Protein AF-A0A2V8G3N8-F1 (afdb_monomer)

Structure (mmCIF, N/CA/C/O backbone):
data_AF-A0A2V8G3N8-F1
#
_entry.id   AF-A0A2V8G3N8-F1
#
loop_
_atom_site.group_PDB
_atom_site.id
_atom_site.type_symbol
_atom_site.label_atom_id
_atom_site.label_alt_id
_atom_site.label_comp_id
_atom_site.label_asym_id
_atom_site.label_entity_id
_atom_site.label_seq_id
_atom_site.pdbx_PDB_ins_code
_atom_site.Cartn_x
_atom_site.Cartn_y
_atom_site.Cartn_z
_atom_site.occupancy
_atom_site.B_iso_or_equiv
_atom_site.auth_seq_id
_atom_site.auth_comp_id
_atom_site.auth_asym_id
_atom_site.auth_atom_id
_atom_site.pdbx_PDB_model_num
ATOM 1 N N . MET A 1 1 ? -9.869 43.273 3.953 1.00 49.19 1 MET A N 1
ATOM 2 C CA . MET A 1 1 ? -10.537 42.303 4.844 1.00 49.19 1 MET A CA 1
ATOM 3 C C . MET A 1 1 ? -11.075 41.194 3.963 1.00 49.19 1 MET A C 1
ATOM 5 O O . MET A 1 1 ? -12.194 41.309 3.495 1.00 49.19 1 MET A O 1
ATOM 9 N N . GLU A 1 2 ? -10.276 40.171 3.684 1.00 53.59 2 GLU A N 1
ATOM 10 C CA . GLU A 1 2 ? -10.733 38.968 2.978 1.00 53.59 2 GLU A CA 1
ATOM 11 C C . GLU A 1 2 ? -10.154 37.787 3.755 1.00 53.59 2 GLU A C 1
ATOM 13 O O . GLU A 1 2 ? -8.963 37.504 3.695 1.00 53.59 2 GLU A O 1
ATOM 18 N N . GLN A 1 3 ? -10.986 37.242 4.642 1.00 56.72 3 GLN A N 1
ATOM 19 C CA . GLN A 1 3 ? -10.656 36.165 5.570 1.00 56.72 3 GLN A CA 1
ATOM 20 C C . GLN A 1 3 ? -10.653 34.817 4.849 1.00 56.72 3 GLN A C 1
ATOM 22 O O . GLN A 1 3 ? -11.541 34.527 4.050 1.00 56.72 3 GLN A O 1
ATOM 27 N N . ASP A 1 4 ? -9.670 33.998 5.210 1.00 60.00 4 ASP A N 1
ATOM 28 C CA . ASP A 1 4 ? -9.484 32.578 4.930 1.00 60.00 4 ASP A CA 1
ATOM 29 C C . ASP A 1 4 ? -10.779 31.730 5.015 1.00 60.00 4 ASP A C 1
ATOM 31 O O . ASP A 1 4 ? -11.051 31.105 6.040 1.00 60.00 4 ASP A O 1
ATOM 35 N N . GLN A 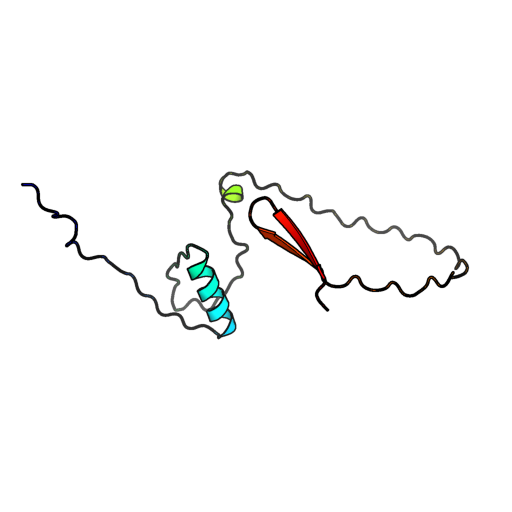1 5 ? -11.584 31.650 3.950 1.00 59.56 5 GLN A N 1
ATOM 36 C CA . GLN A 1 5 ? -12.812 30.830 3.947 1.00 59.56 5 GLN A CA 1
ATOM 37 C C . GLN A 1 5 ? -12.629 29.392 3.425 1.00 59.56 5 GLN A C 1
ATOM 39 O O . GLN A 1 5 ? -13.534 28.569 3.554 1.00 59.56 5 GLN A O 1
ATOM 44 N N . ASP A 1 6 ? -11.459 29.025 2.899 1.00 62.34 6 ASP A N 1
ATOM 45 C CA . ASP A 1 6 ? -11.263 27.700 2.285 1.00 62.34 6 ASP A CA 1
ATOM 46 C C . ASP A 1 6 ? -10.812 26.592 3.252 1.00 62.34 6 ASP A C 1
ATOM 48 O O . ASP A 1 6 ? -10.839 25.413 2.899 1.00 62.34 6 ASP A O 1
ATOM 52 N N . LYS A 1 7 ? -10.439 26.930 4.492 1.00 66.94 7 LYS A N 1
ATOM 53 C CA . LYS A 1 7 ? -9.839 25.977 5.449 1.00 66.94 7 LYS A CA 1
ATOM 54 C C . LYS A 1 7 ? -10.846 25.113 6.221 1.00 66.94 7 LYS A C 1
ATOM 56 O O . LYS A 1 7 ? -10.425 24.223 6.950 1.00 66.94 7 LYS A O 1
ATOM 61 N N . ASN A 1 8 ? -12.153 25.342 6.066 1.00 71.25 8 ASN A N 1
ATOM 62 C CA . ASN A 1 8 ? -13.196 24.645 6.836 1.00 71.25 8 ASN A CA 1
ATOM 63 C C . ASN A 1 8 ? -14.009 23.621 6.016 1.00 71.25 8 ASN A C 1
ATOM 65 O O . ASN A 1 8 ? -15.099 23.219 6.421 1.00 71.25 8 ASN A O 1
ATOM 69 N N . LYS A 1 9 ? -13.521 23.206 4.838 1.00 81.00 9 LYS A N 1
ATOM 70 C CA . LYS A 1 9 ? -14.194 22.173 4.035 1.00 81.00 9 LYS A CA 1
ATOM 71 C C . LYS A 1 9 ? -13.851 20.773 4.574 1.00 81.00 9 LYS A C 1
ATOM 73 O O . LYS A 1 9 ? -12.669 20.494 4.775 1.00 81.00 9 LYS A O 1
ATOM 78 N N . PRO A 1 10 ? -14.837 19.878 4.787 1.00 82.19 10 PRO A N 1
ATOM 79 C CA . PRO A 1 10 ? -14.571 18.514 5.239 1.00 82.19 10 PRO A CA 1
ATOM 80 C C . PRO A 1 10 ? -13.700 17.760 4.229 1.00 82.19 10 PRO A C 1
ATOM 82 O O . PRO A 1 10 ? -14.040 17.685 3.047 1.00 82.19 10 PRO A O 1
ATOM 85 N N . VAL A 1 11 ? -12.595 17.174 4.692 1.00 82.31 11 VAL A N 1
ATOM 86 C CA . VAL A 1 11 ? -11.750 16.300 3.870 1.00 82.31 11 VAL A CA 1
ATOM 87 C C . VAL A 1 11 ? -12.331 14.893 3.917 1.00 82.31 11 VAL A C 1
ATOM 89 O O . VAL A 1 11 ? -12.405 14.276 4.977 1.00 82.31 11 VAL A O 1
ATOM 92 N N . GLN A 1 12 ? -12.754 14.376 2.767 1.00 82.06 12 GLN A N 1
ATOM 93 C CA . GLN A 1 12 ? -13.190 12.987 2.658 1.00 82.06 12 GLN A CA 1
ATOM 94 C C . GLN A 1 12 ? -11.961 12.078 2.651 1.00 82.06 12 GLN A C 1
ATOM 96 O O . GLN A 1 12 ? -11.151 12.123 1.726 1.00 82.06 12 GLN A O 1
ATOM 101 N N . VAL A 1 13 ? -11.824 11.255 3.690 1.00 80.69 13 VAL A N 1
ATOM 102 C CA . VAL A 1 13 ? -10.765 10.248 3.802 1.00 80.69 13 VAL A CA 1
ATOM 103 C C . VAL A 1 13 ? -11.397 8.876 3.617 1.00 80.69 13 VAL A C 1
ATOM 105 O O . VAL A 1 13 ? -12.324 8.511 4.335 1.00 80.69 13 VAL A O 1
ATOM 108 N N . THR A 1 14 ? -10.902 8.112 2.645 1.00 80.94 14 THR A N 1
ATOM 109 C CA . THR A 1 14 ? -11.325 6.721 2.452 1.00 80.94 14 THR A CA 1
ATOM 110 C C . THR A 1 14 ? -10.418 5.819 3.279 1.00 80.94 14 THR A C 1
ATOM 112 O O . THR A 1 14 ? -9.211 5.787 3.047 1.00 80.94 14 THR A O 1
ATOM 115 N N . VAL A 1 15 ? -10.992 5.099 4.244 1.00 86.25 15 VAL A N 1
ATOM 116 C CA . VAL A 1 15 ? -10.280 4.110 5.064 1.00 86.25 15 VAL A CA 1
ATOM 117 C C . VAL A 1 15 ? -10.666 2.716 4.592 1.00 86.25 15 VAL A C 1
ATOM 119 O O . VAL A 1 15 ? -11.846 2.424 4.408 1.00 86.25 15 VAL A O 1
ATOM 122 N N . VAL A 1 16 ? -9.669 1.856 4.403 1.00 86.69 16 VAL A N 1
ATOM 123 C CA . VAL A 1 16 ? -9.860 0.449 4.047 1.00 86.69 16 VAL A CA 1
ATOM 124 C C . VAL A 1 16 ? -9.093 -0.438 5.020 1.00 86.69 16 VAL A C 1
ATOM 126 O O . VAL A 1 16 ? -7.974 -0.111 5.412 1.00 86.69 16 VAL A O 1
ATOM 129 N N . THR A 1 17 ? -9.694 -1.565 5.393 1.00 89.56 17 THR A N 1
ATOM 130 C CA . THR A 1 17 ? -9.073 -2.571 6.263 1.00 89.56 17 THR A CA 1
ATOM 131 C C . THR A 1 17 ? -8.715 -3.789 5.427 1.00 89.56 17 THR A C 1
ATOM 133 O O . THR A 1 17 ? -9.555 -4.303 4.691 1.00 89.56 17 THR A O 1
ATOM 136 N N . LEU A 1 18 ? -7.470 -4.250 5.539 1.00 88.75 18 LEU A N 1
ATOM 137 C CA . LEU A 1 18 ? -6.944 -5.377 4.774 1.00 88.75 18 LEU A CA 1
ATOM 138 C C . LEU A 1 18 ? -6.557 -6.513 5.725 1.00 88.75 18 LEU A C 1
ATOM 140 O O . LEU A 1 18 ? -5.926 -6.272 6.753 1.00 88.75 18 LEU A O 1
ATOM 144 N N . LEU A 1 19 ? -6.905 -7.746 5.359 1.00 90.94 19 LEU A N 1
ATOM 145 C CA . LEU A 1 19 ? -6.386 -8.950 6.004 1.00 90.94 19 LEU A CA 1
ATOM 146 C C . LEU A 1 19 ? -5.132 -9.396 5.247 1.00 90.94 19 LEU A C 1
ATOM 148 O O . LEU A 1 19 ? -5.220 -9.751 4.074 1.00 90.94 19 LEU A O 1
ATOM 152 N N . VAL A 1 20 ? -3.976 -9.355 5.906 1.00 92.56 20 VAL A N 1
ATOM 153 C CA . VAL A 1 20 ? -2.672 -9.654 5.297 1.00 92.56 20 VAL A CA 1
ATOM 154 C C . VAL A 1 20 ? -1.786 -10.444 6.255 1.00 92.56 20 VAL A C 1
ATOM 156 O O . VAL A 1 20 ? -1.969 -10.397 7.473 1.00 92.56 20 VAL A O 1
ATOM 159 N N . TYR A 1 21 ? -0.802 -11.151 5.705 1.00 96.69 21 TYR A N 1
ATOM 160 C CA . TYR A 1 21 ? 0.256 -11.791 6.491 1.00 96.69 21 TYR A CA 1
ATOM 161 C C . TYR A 1 21 ? 1.329 -10.777 6.934 1.00 96.69 21 TYR A C 1
ATOM 163 O O . TYR A 1 21 ? 1.476 -9.738 6.284 1.00 96.69 21 TYR A O 1
ATOM 171 N N . PRO A 1 22 ? 2.135 -11.076 7.975 1.00 96.69 22 PRO A N 1
ATOM 172 C CA . PRO A 1 22 ? 3.179 -10.165 8.461 1.00 96.69 22 PRO A CA 1
ATOM 173 C C . PRO A 1 22 ? 4.136 -9.674 7.363 1.00 96.69 22 PRO A C 1
ATOM 175 O O . PRO A 1 22 ? 4.313 -8.471 7.195 1.00 96.69 22 PRO A O 1
ATOM 178 N N . GLU A 1 23 ? 4.650 -10.578 6.522 1.00 96.94 23 GLU A N 1
ATOM 179 C CA . GLU A 1 23 ? 5.549 -10.199 5.420 1.00 96.94 23 GLU A CA 1
ATOM 180 C C . GLU A 1 23 ? 4.889 -9.301 4.363 1.00 96.94 23 GLU A C 1
ATOM 182 O O . GLU A 1 23 ? 5.546 -8.477 3.725 1.00 96.94 23 GLU A O 1
ATOM 187 N N . GLN A 1 24 ? 3.579 -9.449 4.150 1.00 94.19 24 GLN A N 1
ATOM 188 C CA . GLN A 1 24 ? 2.829 -8.594 3.231 1.00 94.19 24 GLN A CA 1
ATOM 189 C C . GLN A 1 24 ? 2.605 -7.205 3.837 1.00 94.19 24 GLN A C 1
ATOM 191 O O . GLN A 1 24 ? 2.677 -6.211 3.114 1.00 94.19 24 GLN A O 1
ATOM 196 N N . ALA A 1 25 ? 2.370 -7.126 5.151 1.00 95.06 25 ALA A N 1
ATOM 197 C CA . ALA A 1 25 ? 2.202 -5.866 5.867 1.00 95.06 25 ALA A CA 1
ATOM 198 C C . ALA A 1 25 ? 3.477 -5.011 5.822 1.00 95.06 25 ALA A C 1
ATOM 200 O O . ALA A 1 25 ? 3.390 -3.812 5.564 1.00 95.06 25 ALA A O 1
ATOM 201 N N . GLU A 1 26 ? 4.655 -5.619 5.991 1.00 95.31 26 GLU A N 1
ATOM 202 C CA . GLU A 1 26 ? 5.942 -4.915 5.881 1.00 95.31 26 GLU A CA 1
ATOM 203 C C . GLU A 1 26 ? 6.150 -4.317 4.484 1.00 95.31 26 GLU A C 1
ATOM 205 O O . GLU A 1 26 ? 6.452 -3.128 4.345 1.00 95.31 26 GLU A O 1
ATOM 210 N N . ARG A 1 27 ? 5.907 -5.114 3.434 1.00 94.12 27 ARG A N 1
ATOM 211 C CA . ARG A 1 27 ? 5.995 -4.649 2.039 1.00 94.12 27 ARG A CA 1
ATOM 212 C C . ARG A 1 27 ? 5.007 -3.518 1.758 1.00 94.12 27 ARG A C 1
ATOM 214 O O . ARG A 1 27 ? 5.362 -2.545 1.095 1.00 94.12 27 ARG A O 1
ATOM 221 N N . LEU A 1 28 ? 3.779 -3.630 2.267 1.00 94.00 28 LEU A N 1
ATOM 222 C CA . LEU A 1 28 ? 2.748 -2.609 2.101 1.00 94.00 28 LEU A CA 1
ATOM 223 C C . LEU A 1 28 ? 3.113 -1.307 2.826 1.00 94.00 28 LEU A C 1
ATOM 225 O O . LEU A 1 28 ? 2.907 -0.227 2.273 1.00 94.00 28 LEU A O 1
ATOM 229 N N . ALA A 1 29 ? 3.669 -1.395 4.035 1.00 93.19 29 ALA A N 1
ATOM 230 C CA . ALA A 1 29 ? 4.084 -0.235 4.816 1.00 93.19 29 ALA A CA 1
ATOM 231 C C . ALA A 1 29 ? 5.216 0.536 4.125 1.00 93.19 29 ALA A C 1
ATOM 233 O O . ALA A 1 29 ? 5.118 1.755 3.976 1.00 93.19 29 ALA A O 1
ATOM 234 N N . LEU A 1 30 ? 6.240 -0.172 3.635 1.00 95.38 30 LEU A N 1
ATOM 235 C CA . LEU A 1 30 ? 7.334 0.446 2.886 1.00 95.38 30 LEU A CA 1
ATOM 236 C C . LEU A 1 30 ? 6.824 1.104 1.597 1.00 95.38 30 LEU A C 1
ATOM 238 O O . LEU A 1 30 ? 7.082 2.283 1.358 1.00 95.38 30 LEU A O 1
ATOM 242 N N . ALA A 1 31 ? 6.012 0.385 0.816 1.00 93.31 31 ALA A N 1
ATOM 243 C CA . ALA A 1 31 ? 5.432 0.913 -0.418 1.00 93.31 31 ALA A CA 1
ATOM 244 C C . ALA A 1 31 ? 4.527 2.138 -0.181 1.00 93.31 31 ALA A C 1
ATOM 246 O O . ALA A 1 31 ? 4.461 3.028 -1.030 1.00 93.31 31 ALA A O 1
ATOM 247 N N . SER A 1 32 ? 3.841 2.197 0.967 1.00 91.62 32 SER A N 1
ATOM 248 C CA . SER A 1 32 ? 2.996 3.337 1.351 1.00 91.62 32 SER A CA 1
ATOM 249 C C . SER A 1 32 ? 3.819 4.568 1.727 1.00 91.62 32 SER A C 1
ATOM 251 O O . SER A 1 32 ? 3.342 5.687 1.567 1.00 91.62 32 SER A O 1
ATOM 253 N N . ASN A 1 33 ? 5.029 4.368 2.255 1.00 94.62 33 ASN A N 1
ATOM 254 C CA . ASN A 1 33 ? 5.919 5.451 2.666 1.00 94.62 33 ASN A CA 1
ATOM 255 C C . ASN A 1 33 ? 6.704 6.022 1.474 1.00 94.62 33 ASN A C 1
ATOM 257 O O . ASN A 1 33 ? 6.792 7.236 1.310 1.00 94.62 33 ASN A O 1
ATOM 261 N N . GLU A 1 34 ? 7.230 5.147 0.613 1.00 93.56 34 GLU A N 1
ATOM 262 C CA . GLU A 1 34 ? 8.089 5.535 -0.513 1.00 93.56 34 GLU A CA 1
ATOM 263 C C . GLU A 1 34 ? 7.311 5.982 -1.762 1.00 93.56 34 GLU A C 1
ATOM 265 O O . GLU A 1 34 ? 7.882 6.604 -2.662 1.00 93.56 34 GLU A O 1
ATOM 270 N N . GLY A 1 35 ? 6.017 5.660 -1.860 1.00 87.38 35 GLY A N 1
ATOM 271 C CA . GLY A 1 35 ? 5.267 5.813 -3.102 1.00 87.38 35 GLY A CA 1
ATOM 272 C C . GLY A 1 35 ? 3.779 6.103 -2.941 1.00 87.38 35 GLY A C 1
ATOM 273 O O . GLY A 1 35 ? 3.258 6.372 -1.864 1.00 87.38 35 GLY A O 1
ATOM 274 N N . LYS A 1 36 ? 3.076 6.076 -4.079 1.00 87.25 36 LYS A N 1
ATOM 275 C CA . LYS A 1 36 ? 1.617 6.207 -4.138 1.00 87.25 36 LYS A CA 1
ATOM 276 C C . LYS A 1 36 ? 0.999 4.841 -4.374 1.00 87.25 36 LYS A C 1
ATOM 278 O O . LYS A 1 36 ? 1.208 4.243 -5.427 1.00 87.25 36 LYS A O 1
ATOM 283 N N . ILE A 1 37 ? 0.187 4.395 -3.425 1.00 88.94 37 ILE A N 1
ATOM 284 C CA . ILE A 1 37 ? -0.620 3.188 -3.567 1.00 88.94 37 ILE A CA 1
ATOM 285 C C . ILE A 1 37 ? -2.015 3.587 -4.036 1.00 88.94 37 ILE A C 1
ATOM 287 O O . ILE A 1 37 ? -2.613 4.538 -3.531 1.00 88.94 37 ILE A O 1
ATOM 291 N N . GLN A 1 38 ? -2.526 2.869 -5.029 1.00 87.62 38 GLN A N 1
ATOM 292 C CA . GLN A 1 38 ? -3.917 2.949 -5.454 1.00 87.62 38 GLN A CA 1
ATOM 293 C C . GLN A 1 38 ? -4.538 1.580 -5.230 1.00 87.62 38 GLN A C 1
ATOM 295 O O . GLN A 1 38 ? -4.020 0.571 -5.706 1.00 87.62 38 GLN A O 1
ATOM 300 N N . LEU A 1 39 ? -5.627 1.557 -4.472 1.00 88.81 39 LEU A N 1
ATOM 301 C CA . LEU A 1 39 ? -6.368 0.344 -4.169 1.00 88.81 39 LEU A CA 1
ATOM 302 C C . LEU A 1 39 ? -7.671 0.370 -4.961 1.00 88.81 39 LEU A C 1
ATOM 304 O O . LEU A 1 39 ? -8.332 1.403 -5.047 1.00 88.81 39 LEU A O 1
ATOM 308 N N . ALA A 1 40 ? -8.031 -0.772 -5.535 1.00 84.88 40 ALA A N 1
ATOM 309 C CA . ALA A 1 40 ? -9.302 -0.969 -6.213 1.00 84.88 40 ALA A CA 1
ATOM 310 C C . ALA A 1 40 ? -10.110 -2.021 -5.457 1.00 84.88 40 ALA A C 1
ATOM 312 O O . ALA A 1 40 ? -9.562 -3.026 -4.998 1.00 84.88 40 ALA A O 1
ATOM 313 N N . LEU A 1 41 ? -11.415 -1.794 -5.331 1.00 87.06 41 LEU A N 1
ATOM 314 C CA . LEU A 1 41 ? -12.309 -2.756 -4.702 1.00 87.06 41 LEU A CA 1
ATOM 315 C C . LEU A 1 41 ? -12.488 -3.958 -5.632 1.00 87.06 41 LEU A C 1
ATOM 317 O O . LEU A 1 41 ? -12.974 -3.818 -6.755 1.00 87.06 41 LEU A O 1
ATOM 321 N N . ARG A 1 42 ? -12.080 -5.138 -5.158 1.00 85.75 42 ARG A N 1
ATOM 322 C CA . ARG A 1 42 ? -12.400 -6.417 -5.797 1.00 85.75 42 ARG A CA 1
ATOM 323 C C . ARG A 1 42 ? -13.708 -6.976 -5.251 1.00 85.75 42 ARG A C 1
ATOM 325 O O . ARG A 1 42 ? -14.152 -6.619 -4.162 1.00 85.75 42 ARG A O 1
ATOM 332 N N . ASN A 1 43 ? -14.313 -7.870 -6.026 1.00 86.38 43 ASN A N 1
ATOM 333 C CA . ASN A 1 43 ? -15.457 -8.651 -5.576 1.00 86.38 43 ASN A CA 1
ATOM 334 C C . ASN A 1 43 ? -15.051 -9.496 -4.347 1.00 86.38 43 ASN A C 1
ATOM 336 O O . ASN A 1 43 ? -14.080 -10.239 -4.45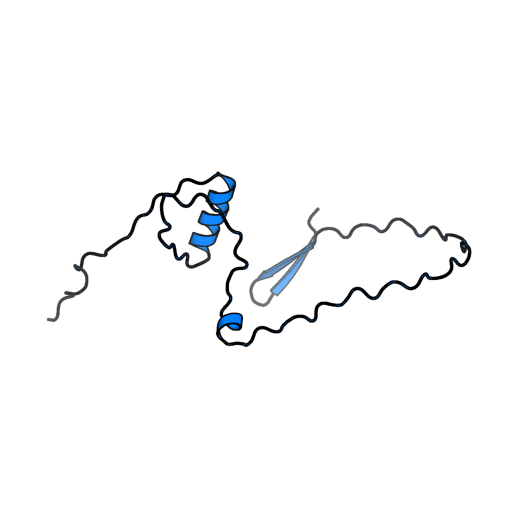3 1.00 86.38 43 ASN A O 1
ATOM 340 N N . PRO A 1 44 ? -15.776 -9.446 -3.216 1.00 83.12 44 PRO A N 1
ATOM 341 C CA . PRO A 1 44 ? -15.448 -10.240 -2.028 1.00 83.12 44 PRO A CA 1
ATOM 342 C C . PRO A 1 44 ? -15.444 -11.762 -2.237 1.00 83.12 44 PRO A C 1
ATOM 344 O O . PRO A 1 44 ? -14.831 -12.479 -1.455 1.00 83.12 44 PRO A O 1
ATOM 347 N N . LEU A 1 45 ? -16.128 -12.265 -3.272 1.00 90.19 45 LEU A N 1
ATOM 348 C CA . LEU A 1 45 ? -16.132 -13.691 -3.628 1.00 90.19 45 LEU A CA 1
ATOM 349 C C . LEU A 1 45 ? -14.935 -14.101 -4.503 1.00 90.19 45 LEU A C 1
ATOM 351 O O . LEU A 1 45 ? -14.779 -15.280 -4.822 1.00 90.19 45 LEU A O 1
ATOM 355 N N . ASP A 1 46 ? -14.109 -13.142 -4.922 1.00 86.81 46 ASP A N 1
ATOM 356 C CA . ASP A 1 46 ? -12.905 -13.407 -5.697 1.00 86.81 46 ASP A CA 1
ATOM 357 C C . ASP A 1 46 ? -11.791 -13.916 -4.777 1.00 86.81 46 ASP A C 1
ATOM 359 O O . ASP A 1 46 ? -11.147 -13.157 -4.057 1.00 86.81 46 ASP A O 1
ATOM 363 N N . VAL A 1 47 ? -11.576 -15.228 -4.808 1.00 83.75 47 VAL A N 1
ATOM 364 C CA . VAL A 1 47 ? -10.497 -15.907 -4.075 1.00 83.75 47 VAL A CA 1
ATOM 365 C C . VAL A 1 47 ? -9.199 -15.994 -4.883 1.00 83.75 47 VAL A C 1
ATOM 367 O O . VAL A 1 47 ? -8.215 -16.565 -4.412 1.00 83.75 47 VAL A O 1
ATOM 370 N N . SER A 1 48 ? -9.179 -15.472 -6.114 1.00 83.00 48 SER A N 1
ATOM 371 C CA . SER A 1 48 ? -7.999 -15.540 -6.969 1.00 83.00 48 SER A CA 1
ATOM 372 C C . SER A 1 48 ? -6.998 -14.437 -6.618 1.00 83.00 48 SER A C 1
ATOM 374 O O . SER A 1 48 ? -7.340 -13.261 -6.504 1.00 83.00 48 SER A O 1
ATOM 376 N N . ALA A 1 49 ? -5.727 -14.817 -6.499 1.00 78.12 49 ALA A N 1
ATOM 377 C CA . ALA A 1 49 ? -4.606 -13.893 -6.352 1.00 78.12 49 ALA A CA 1
ATOM 378 C C . ALA A 1 49 ? -3.669 -14.018 -7.566 1.00 78.12 49 ALA A C 1
ATOM 380 O O . ALA A 1 49 ? -2.582 -14.583 -7.448 1.00 78.12 49 ALA A O 1
ATOM 381 N N . PRO A 1 50 ? -4.096 -13.574 -8.765 1.00 81.31 50 PRO A N 1
ATOM 382 C CA . PRO A 1 50 ? -3.253 -13.661 -9.948 1.00 81.31 50 PRO A CA 1
ATOM 383 C C . PRO A 1 50 ? -2.033 -12.750 -9.793 1.00 81.31 50 PRO A C 1
ATOM 385 O O . PRO A 1 50 ? -2.170 -11.573 -9.452 1.00 81.31 50 PRO A O 1
ATOM 388 N N . GLU A 1 51 ? -0.843 -13.274 -10.088 1.00 84.88 51 GLU A N 1
ATOM 389 C CA . GLU A 1 51 ? 0.350 -12.438 -10.183 1.00 84.88 51 GLU A CA 1
ATOM 390 C C . GLU A 1 51 ? 0.225 -11.496 -11.378 1.00 84.88 51 GLU A C 1
ATOM 392 O O . GLU A 1 51 ? 0.015 -11.914 -12.519 1.00 84.88 51 GLU A O 1
ATOM 397 N N . THR A 1 52 ? 0.357 -10.199 -11.116 1.00 83.88 52 THR A N 1
ATOM 398 C CA . THR A 1 52 ? 0.375 -9.186 -12.167 1.00 83.88 52 THR A CA 1
ATOM 399 C C . THR A 1 52 ? 1.807 -8.709 -12.383 1.00 83.88 52 THR A C 1
ATOM 401 O O . THR A 1 52 ? 2.435 -8.291 -11.409 1.00 83.88 52 THR A O 1
ATOM 404 N N . PRO A 1 53 ? 2.314 -8.651 -13.628 1.00 82.88 53 PRO A N 1
ATOM 405 C CA . PRO A 1 53 ? 3.662 -8.144 -13.911 1.00 82.88 53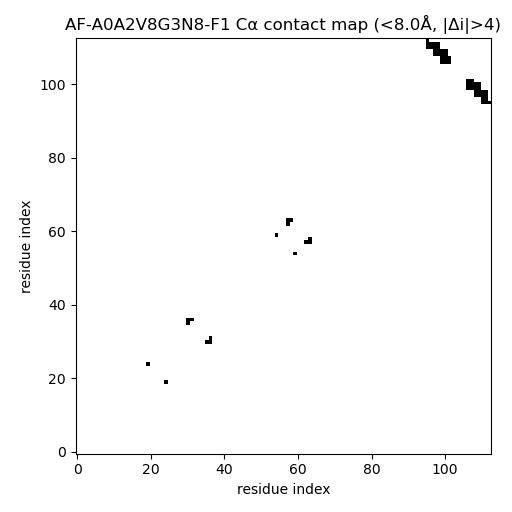 PRO A CA 1
ATOM 406 C C . PRO A 1 53 ? 3.818 -6.630 -13.656 1.00 82.88 53 PRO A C 1
ATOM 408 O O . PRO A 1 53 ? 4.909 -6.082 -13.807 1.00 82.88 53 PRO A O 1
ATOM 411 N N . GLY A 1 54 ? 2.734 -5.945 -13.274 1.00 85.88 54 GLY A N 1
ATOM 412 C CA . GLY A 1 54 ? 2.678 -4.495 -13.149 1.00 85.88 54 GLY A CA 1
ATOM 413 C C . GLY A 1 54 ? 2.704 -3.796 -14.509 1.00 85.88 54 GLY A C 1
ATOM 414 O O . GLY A 1 54 ? 2.933 -4.403 -15.553 1.00 85.88 54 GLY A O 1
ATOM 415 N N . VAL A 1 55 ? 2.449 -2.489 -14.502 1.00 85.88 55 VAL A N 1
ATOM 416 C CA . VAL A 1 55 ? 2.528 -1.643 -15.699 1.00 85.88 55 VAL A CA 1
ATOM 417 C C . VAL A 1 55 ? 3.401 -0.439 -15.374 1.00 85.88 55 VAL A C 1
ATOM 419 O O . VAL A 1 55 ? 3.252 0.183 -14.324 1.00 85.88 55 VAL A O 1
ATOM 422 N N . ARG A 1 56 ? 4.327 -0.102 -16.276 1.00 87.19 56 ARG A N 1
ATOM 423 C CA . ARG A 1 56 ? 5.185 1.089 -16.166 1.00 87.19 56 ARG A CA 1
ATOM 424 C C . ARG A 1 56 ? 4.742 2.126 -17.202 1.00 87.19 56 ARG A C 1
ATOM 426 O O . ARG A 1 56 ? 4.301 1.722 -18.277 1.00 87.19 56 ARG A O 1
ATOM 433 N N . PRO A 1 57 ? 4.923 3.439 -16.966 1.00 88.06 57 PRO A N 1
ATOM 434 C CA . PRO A 1 57 ? 4.533 4.473 -17.933 1.00 88.06 57 PRO A CA 1
ATOM 435 C C . PRO A 1 57 ? 5.096 4.255 -19.346 1.00 88.06 57 PRO A C 1
ATOM 437 O O . PRO A 1 57 ? 4.404 4.481 -20.331 1.00 88.06 57 PRO A O 1
ATOM 440 N N . ALA A 1 58 ? 6.317 3.723 -19.454 1.00 89.06 58 ALA A N 1
ATOM 441 C CA . ALA A 1 58 ? 6.926 3.374 -20.737 1.00 89.06 58 ALA A CA 1
ATOM 442 C C . ALA A 1 58 ? 6.130 2.318 -21.531 1.00 89.06 58 ALA A C 1
ATOM 444 O O . ALA A 1 58 ? 6.130 2.365 -22.758 1.00 89.06 58 ALA A O 1
ATOM 445 N N . MET A 1 59 ? 5.442 1.389 -20.856 1.00 88.94 59 MET A N 1
ATOM 446 C CA . MET A 1 59 ? 4.566 0.415 -21.520 1.00 88.94 59 MET A CA 1
ATOM 447 C C . MET A 1 59 ? 3.316 1.088 -22.087 1.00 88.94 59 MET A C 1
ATOM 449 O O . MET A 1 59 ? 2.921 0.795 -23.210 1.00 88.94 59 MET A O 1
ATOM 453 N N . LEU A 1 60 ? 2.739 2.041 -21.348 1.00 88.00 60 LEU A N 1
ATOM 454 C CA . LEU A 1 60 ? 1.568 2.801 -21.797 1.00 88.00 60 LEU A CA 1
ATOM 455 C C . LEU A 1 60 ? 1.888 3.702 -22.994 1.00 88.00 60 LEU A C 1
ATOM 457 O O . LEU A 1 60 ? 1.069 3.848 -23.893 1.00 88.00 60 LEU A O 1
ATOM 461 N N . LEU A 1 61 ? 3.089 4.282 -23.019 1.00 92.94 61 LEU A N 1
ATOM 462 C CA . LEU A 1 61 ? 3.536 5.177 -24.086 1.00 92.94 61 LEU A CA 1
ATOM 463 C C . LEU A 1 61 ? 4.157 4.430 -25.285 1.00 92.94 61 LEU A C 1
ATOM 465 O O . LEU A 1 61 ? 4.726 5.051 -26.177 1.00 92.94 61 LEU A O 1
ATOM 469 N N . GLY A 1 62 ? 4.081 3.092 -25.313 1.00 85.88 62 GLY A N 1
ATOM 470 C CA . GLY A 1 62 ? 4.616 2.273 -26.409 1.00 85.88 62 GLY A CA 1
ATOM 471 C C . GLY A 1 62 ? 6.147 2.270 -26.514 1.00 85.88 62 GLY A C 1
ATOM 472 O O . GLY A 1 62 ? 6.701 1.804 -27.503 1.00 85.88 62 GLY A O 1
ATOM 473 N N . MET A 1 63 ? 6.847 2.758 -25.489 1.00 83.25 63 MET A N 1
ATOM 474 C CA . MET A 1 63 ? 8.311 2.870 -25.423 1.00 83.25 63 MET A CA 1
ATOM 475 C C . MET A 1 63 ? 8.977 1.627 -24.821 1.00 83.25 63 MET A C 1
ATOM 477 O O . MET A 1 63 ? 10.175 1.622 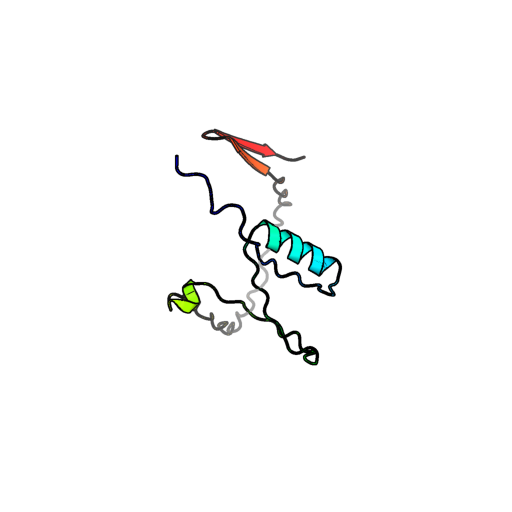-24.534 1.00 83.25 63 MET A O 1
ATOM 481 N N . GLN A 1 64 ? 8.203 0.570 -24.580 1.00 78.50 64 GLN A N 1
ATOM 482 C CA . GLN A 1 64 ? 8.714 -0.693 -24.073 1.00 78.50 64 GLN A CA 1
ATOM 483 C C . GLN A 1 64 ? 9.667 -1.322 -25.092 1.00 78.50 64 GLN A C 1
ATOM 485 O O . GLN A 1 64 ? 9.266 -1.835 -26.136 1.00 78.50 64 GLN A O 1
ATOM 490 N N . LYS A 1 65 ? 10.964 -1.295 -24.780 1.00 68.94 65 LYS A N 1
ATOM 491 C CA . LYS A 1 65 ? 11.953 -2.058 -25.531 1.00 68.94 65 LYS A CA 1
ATOM 492 C C . LYS A 1 65 ? 11.730 -3.531 -25.209 1.00 68.94 65 LYS A C 1
ATOM 494 O O . LYS A 1 65 ? 12.080 -3.985 -24.122 1.00 68.94 65 LYS A O 1
ATOM 499 N N . THR A 1 66 ? 11.132 -4.273 -26.137 1.00 65.56 66 THR A N 1
ATOM 500 C CA . THR A 1 66 ? 11.106 -5.734 -26.068 1.00 65.56 66 THR A CA 1
ATOM 501 C C . THR A 1 66 ? 12.554 -6.207 -26.058 1.00 65.56 66 THR A C 1
ATOM 503 O O . THR A 1 66 ? 13.266 -6.050 -27.053 1.00 65.56 66 THR A O 1
ATOM 506 N N . ALA A 1 67 ? 13.028 -6.726 -24.925 1.00 67.12 67 ALA A N 1
ATOM 507 C CA . ALA A 1 67 ? 14.298 -7.429 -24.915 1.00 67.12 67 ALA A CA 1
ATOM 508 C C . ALA A 1 67 ? 14.153 -8.617 -25.880 1.00 67.12 67 ALA A C 1
ATOM 510 O O . ALA A 1 67 ? 13.169 -9.355 -25.766 1.00 67.12 67 ALA A O 1
ATOM 511 N N . PRO A 1 68 ? 15.059 -8.795 -26.856 1.00 62.47 68 PRO A N 1
ATOM 512 C CA . PRO A 1 68 ? 15.028 -9.992 -27.671 1.00 62.47 68 PRO A CA 1
ATOM 513 C C . PRO A 1 68 ? 15.193 -11.178 -26.724 1.00 62.47 68 PRO A C 1
ATOM 515 O O . PRO A 1 68 ? 16.177 -11.266 -25.989 1.00 62.47 68 PRO A O 1
ATOM 518 N N . VAL A 1 69 ? 14.207 -12.074 -26.716 1.00 63.22 69 VAL A N 1
ATOM 519 C CA . VAL A 1 69 ? 14.374 -13.411 -26.155 1.00 63.22 69 VAL A CA 1
ATOM 520 C C . VAL A 1 69 ? 15.545 -14.019 -26.909 1.00 63.22 69 VAL A C 1
ATOM 522 O O . VAL A 1 69 ? 15.429 -14.361 -28.086 1.00 63.22 69 VAL A O 1
ATOM 525 N N . HIS A 1 70 ? 16.711 -14.072 -26.267 1.00 61.47 70 HIS A N 1
ATOM 526 C CA . HIS A 1 70 ? 17.822 -14.847 -26.779 1.00 61.47 70 HIS A CA 1
ATOM 527 C C . HIS A 1 70 ? 17.337 -16.291 -26.818 1.00 61.47 70 HIS A C 1
ATOM 529 O O . HIS A 1 70 ? 17.270 -16.954 -25.786 1.00 61.47 70 HIS A O 1
ATOM 535 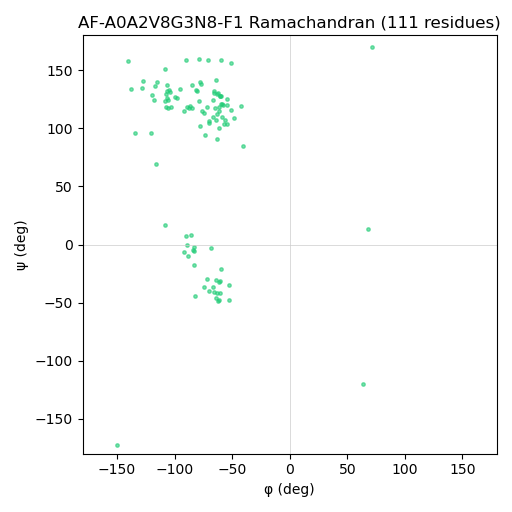N N . ALA A 1 71 ? 16.952 -16.758 -28.008 1.00 65.31 71 ALA A N 1
ATOM 536 C CA . ALA A 1 71 ? 16.787 -18.173 -28.262 1.00 65.31 71 ALA A CA 1
ATOM 537 C C . ALA A 1 71 ? 18.087 -18.829 -27.800 1.00 65.31 71 ALA A C 1
ATOM 539 O O . ALA A 1 71 ? 19.167 -18.506 -28.308 1.00 65.31 71 ALA A O 1
ATOM 540 N N . SER A 1 72 ? 17.992 -19.674 -26.776 1.00 63.72 72 SER A N 1
ATOM 541 C CA . SER A 1 72 ? 19.093 -20.510 -26.337 1.00 63.72 72 SER A CA 1
ATOM 542 C C . SER A 1 72 ? 19.548 -21.296 -27.558 1.00 63.72 72 SER A C 1
ATOM 544 O O . SER A 1 72 ? 18.874 -22.206 -28.037 1.00 63.72 72 SER A O 1
ATOM 546 N N . ARG A 1 73 ? 20.674 -20.867 -28.134 1.00 70.31 73 ARG A N 1
ATOM 547 C CA . ARG A 1 73 ? 21.314 -21.566 -29.243 1.00 70.31 73 ARG A CA 1
ATOM 548 C C . ARG A 1 73 ? 21.528 -23.001 -28.763 1.00 70.31 73 ARG A C 1
ATOM 550 O O . ARG A 1 73 ? 22.137 -23.159 -27.700 1.00 70.31 73 ARG A O 1
ATOM 557 N N . PRO A 1 74 ? 21.053 -24.035 -29.480 1.00 57.91 74 PRO A N 1
ATOM 558 C CA . PRO A 1 74 ? 21.388 -25.393 -29.104 1.00 57.91 74 PRO A CA 1
ATOM 559 C C . PRO A 1 74 ? 22.912 -25.486 -29.135 1.00 57.91 74 PRO A C 1
ATOM 561 O O . PRO A 1 74 ? 23.551 -25.186 -30.147 1.00 57.91 74 PRO A O 1
ATOM 564 N N . VAL A 1 75 ? 23.498 -25.814 -27.986 1.00 60.91 75 VAL A N 1
ATOM 565 C CA . VAL A 1 75 ? 24.911 -26.157 -27.875 1.00 60.91 75 VAL A CA 1
ATOM 566 C C . VAL A 1 75 ? 25.120 -27.419 -28.703 1.00 60.91 75 VAL A C 1
ATOM 568 O O . VAL A 1 75 ? 24.920 -28.535 -28.232 1.00 60.91 75 VAL A O 1
ATOM 571 N N . ALA A 1 76 ? 25.463 -27.238 -29.980 1.00 58.84 76 ALA A N 1
ATOM 572 C CA . ALA A 1 76 ? 25.999 -28.305 -30.803 1.00 58.84 76 ALA A CA 1
ATOM 573 C C . ALA A 1 76 ? 27.211 -28.866 -30.055 1.00 58.84 76 ALA A C 1
ATOM 575 O O . ALA A 1 76 ? 28.126 -28.117 -29.707 1.00 58.84 76 ALA A O 1
ATOM 576 N N . GLY A 1 77 ? 27.140 -30.156 -29.726 1.00 61.47 77 GLY A N 1
ATOM 577 C CA . GLY A 1 77 ? 28.066 -30.831 -28.830 1.00 61.47 77 GLY A CA 1
ATOM 578 C C . GLY A 1 77 ? 29.517 -30.542 -29.189 1.00 61.47 77 GLY A C 1
ATOM 579 O O . GLY A 1 77 ? 30.038 -31.041 -30.186 1.00 61.47 77 GLY A O 1
ATOM 580 N N . ALA A 1 78 ? 30.176 -29.747 -28.348 1.00 53.25 78 ALA A N 1
ATOM 581 C CA . ALA A 1 78 ? 31.614 -29.602 -28.389 1.00 53.25 78 ALA A CA 1
ATOM 582 C C . ALA A 1 78 ? 32.218 -30.952 -27.988 1.00 53.25 78 ALA A C 1
ATOM 584 O O . ALA A 1 78 ? 32.107 -31.412 -26.850 1.00 53.25 78 ALA A O 1
ATOM 585 N N . ARG A 1 79 ? 32.809 -31.608 -28.985 1.00 53.09 79 ARG A N 1
ATOM 586 C CA . ARG A 1 79 ? 33.675 -32.777 -28.866 1.00 53.09 79 ARG A CA 1
ATOM 587 C C . ARG A 1 79 ? 34.625 -32.581 -27.681 1.00 53.09 79 ARG A C 1
ATOM 589 O O . ARG A 1 79 ? 35.411 -31.639 -27.686 1.00 53.09 79 ARG A O 1
ATOM 596 N N . ARG A 1 80 ? 34.548 -33.467 -26.678 1.00 54.03 80 ARG A N 1
ATOM 597 C CA . ARG A 1 80 ? 35.499 -33.512 -25.556 1.00 54.03 80 ARG A CA 1
ATOM 598 C C . ARG A 1 80 ? 36.910 -33.669 -26.116 1.00 54.03 80 ARG A C 1
ATOM 600 O O . ARG A 1 80 ? 37.265 -34.743 -26.596 1.00 54.03 80 ARG A O 1
ATOM 607 N N . THR A 1 81 ? 37.697 -32.606 -26.060 1.00 53.50 81 THR A N 1
ATOM 608 C CA . THR A 1 81 ? 39.153 -32.695 -26.119 1.00 53.50 81 THR A CA 1
ATOM 609 C C . THR A 1 81 ? 39.665 -32.960 -24.708 1.00 53.50 81 THR A C 1
ATOM 611 O O . THR A 1 81 ? 39.147 -32.414 -23.736 1.00 53.50 81 THR A O 1
ATOM 614 N N . SER A 1 82 ? 40.623 -33.874 -24.624 1.00 56.59 82 SER A N 1
ATOM 615 C CA . SER A 1 82 ? 41.184 -34.482 -23.418 1.00 56.59 82 SER A CA 1
ATOM 616 C C . SER A 1 82 ? 41.644 -33.477 -22.346 1.00 56.59 82 SER A C 1
ATOM 618 O O . SER A 1 82 ? 41.982 -32.344 -22.691 1.00 56.59 82 SER A O 1
ATOM 620 N N . PRO A 1 83 ? 41.706 -33.878 -21.059 1.00 48.81 83 PRO A N 1
ATOM 621 C CA . PRO A 1 83 ? 42.106 -32.990 -19.970 1.00 48.81 83 PRO A CA 1
ATOM 622 C C . PRO A 1 83 ? 43.566 -32.550 -20.132 1.00 48.81 83 PRO A C 1
ATOM 624 O O . PRO A 1 83 ? 44.475 -33.378 -20.104 1.00 48.81 83 PRO A O 1
ATOM 627 N N . GLY A 1 84 ? 43.784 -31.246 -20.301 1.00 58.62 84 GLY A N 1
ATOM 628 C CA . GLY A 1 84 ? 45.084 -30.626 -20.054 1.00 58.62 84 GLY A CA 1
ATOM 629 C C . GLY A 1 84 ? 45.383 -30.584 -18.547 1.00 58.62 84 GLY A C 1
ATOM 630 O O . GLY A 1 84 ? 44.453 -30.687 -17.741 1.00 58.62 84 GLY A O 1
ATOM 631 N N . PRO A 1 85 ? 46.659 -30.467 -18.147 1.00 54.06 85 PRO A N 1
ATOM 632 C CA . PRO A 1 85 ? 47.054 -30.497 -16.744 1.00 54.06 85 PRO A CA 1
ATOM 633 C C . PRO A 1 85 ? 46.435 -29.317 -15.989 1.00 54.06 85 PRO A C 1
ATOM 635 O O . PRO A 1 85 ? 46.529 -28.169 -16.417 1.00 54.06 85 PRO A O 1
ATOM 638 N N . VAL A 1 86 ? 45.789 -29.617 -14.862 1.00 55.28 86 VAL A N 1
ATOM 639 C CA . VAL A 1 86 ? 45.249 -28.616 -13.943 1.00 55.28 86 VAL A CA 1
ATOM 640 C C . VAL A 1 86 ? 46.406 -27.903 -13.246 1.00 55.28 86 VAL A C 1
ATOM 642 O O . VAL A 1 86 ? 47.073 -28.465 -12.381 1.00 55.28 86 VAL A O 1
ATOM 645 N N . THR A 1 87 ? 46.665 -26.656 -13.627 1.00 57.44 87 THR A N 1
ATOM 646 C CA . THR A 1 87 ? 47.424 -25.739 -12.777 1.00 57.44 87 THR A CA 1
ATOM 647 C C . THR A 1 87 ? 46.490 -25.318 -11.648 1.00 57.44 87 THR A C 1
ATOM 649 O O . THR A 1 87 ? 45.443 -24.717 -11.878 1.00 57.44 87 THR A O 1
ATOM 652 N N . GLN A 1 88 ? 46.824 -25.735 -10.430 1.00 59.34 88 GLN A N 1
ATOM 653 C CA . GLN A 1 88 ? 46.116 -25.361 -9.216 1.00 59.34 88 GLN A CA 1
ATOM 654 C C . GLN A 1 88 ? 46.463 -23.903 -8.898 1.00 59.34 88 GLN A C 1
ATOM 656 O O . GLN A 1 88 ? 47.500 -23.626 -8.302 1.00 59.34 88 GLN A O 1
ATOM 661 N N . ASP A 1 89 ? 45.624 -22.975 -9.351 1.00 56.72 89 ASP A N 1
ATOM 662 C CA . ASP A 1 89 ? 45.719 -21.570 -8.962 1.00 56.72 89 ASP A CA 1
ATOM 663 C C . ASP A 1 89 ? 45.143 -21.367 -7.551 1.00 56.72 89 ASP A C 1
ATOM 665 O O . ASP A 1 89 ? 44.147 -21.979 -7.153 1.00 56.72 89 ASP A O 1
ATOM 669 N N . ALA A 1 90 ? 45.849 -20.547 -6.779 1.00 61.84 90 ALA A N 1
ATOM 670 C CA . ALA A 1 90 ? 45.695 -20.309 -5.348 1.00 61.84 90 ALA A CA 1
ATOM 671 C C . ALA A 1 90 ? 44.299 -19.766 -4.948 1.00 61.84 90 ALA A C 1
ATOM 673 O O . ALA A 1 90 ? 43.597 -19.181 -5.775 1.00 61.84 90 ALA A O 1
ATOM 674 N N . PRO A 1 91 ? 43.872 -19.910 -3.674 1.00 57.16 91 PRO A N 1
ATOM 675 C CA . PRO A 1 91 ? 42.573 -19.415 -3.223 1.00 57.16 91 PRO A CA 1
ATOM 676 C C . PRO A 1 91 ? 42.467 -17.891 -3.376 1.00 57.16 91 PRO A C 1
ATOM 678 O O . PRO A 1 91 ? 43.201 -17.127 -2.750 1.00 57.16 91 PRO A O 1
ATOM 681 N N . SER A 1 92 ? 41.511 -17.460 -4.200 1.00 62.69 92 SER A N 1
ATOM 682 C CA . SER A 1 92 ? 41.106 -16.063 -4.349 1.00 62.69 92 SER A CA 1
ATOM 683 C C . SER A 1 92 ? 40.540 -15.548 -3.024 1.00 62.69 92 SER A C 1
ATOM 685 O O . SER A 1 92 ? 39.466 -15.966 -2.593 1.00 62.69 92 SER A O 1
ATOM 687 N N . VAL A 1 93 ? 41.255 -14.622 -2.384 1.00 61.97 93 VAL A N 1
ATOM 688 C CA . VAL A 1 93 ? 40.774 -13.865 -1.222 1.00 61.97 93 VAL A CA 1
ATOM 689 C C . VAL A 1 93 ? 39.511 -13.104 -1.635 1.00 61.97 93 VAL A C 1
ATOM 691 O O . VAL A 1 93 ? 39.536 -12.323 -2.585 1.00 61.97 93 VAL A O 1
ATOM 694 N N . ALA A 1 94 ? 38.392 -13.356 -0.955 1.00 67.56 94 ALA A N 1
ATOM 695 C CA . ALA A 1 94 ? 37.153 -12.616 -1.171 1.00 67.56 94 ALA A CA 1
ATOM 696 C C . ALA A 1 94 ? 37.369 -11.126 -0.819 1.00 67.56 94 ALA A C 1
ATOM 698 O O . ALA A 1 94 ? 37.904 -10.842 0.257 1.00 67.56 94 ALA A O 1
ATOM 699 N N . PRO A 1 95 ? 36.987 -10.164 -1.682 1.00 65.75 95 PRO A N 1
ATOM 700 C CA . PRO A 1 95 ? 37.109 -8.748 -1.354 1.00 65.75 95 PRO A CA 1
ATOM 701 C C . PRO A 1 95 ? 36.166 -8.394 -0.196 1.00 65.75 95 PRO A C 1
ATOM 703 O O . PRO A 1 95 ? 34.985 -8.741 -0.215 1.00 65.75 95 PRO A O 1
ATOM 706 N N . MET A 1 96 ? 36.700 -7.711 0.821 1.00 60.81 96 MET A N 1
ATOM 707 C CA . MET A 1 96 ? 35.924 -7.252 1.976 1.00 60.81 96 MET A CA 1
ATOM 708 C C . MET A 1 96 ? 34.863 -6.226 1.534 1.00 60.81 96 MET A C 1
ATOM 710 O O . MET A 1 96 ? 35.153 -5.389 0.669 1.00 60.81 96 MET A O 1
ATOM 714 N N . PRO A 1 97 ? 33.645 -6.255 2.109 1.00 65.25 97 PRO A N 1
ATOM 715 C CA . PRO A 1 97 ? 32.589 -5.312 1.759 1.00 65.25 97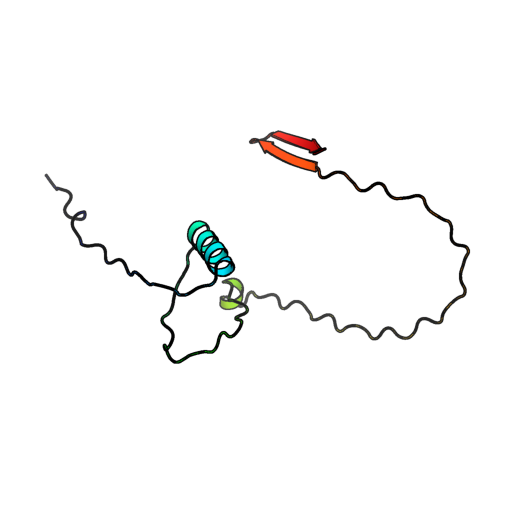 PRO A CA 1
ATOM 716 C C . PRO A 1 97 ? 33.042 -3.880 2.074 1.00 65.25 97 PRO A C 1
ATOM 718 O O . PRO A 1 97 ? 33.298 -3.519 3.222 1.00 65.25 97 PRO A O 1
ATOM 721 N N . THR A 1 98 ? 33.178 -3.069 1.026 1.00 71.81 98 THR A N 1
ATOM 722 C CA . THR A 1 98 ? 33.587 -1.663 1.114 1.00 71.81 98 THR A CA 1
ATOM 723 C C . THR A 1 98 ? 32.364 -0.791 0.877 1.00 71.81 98 THR A C 1
ATOM 725 O O . THR A 1 98 ? 31.703 -0.934 -0.152 1.00 71.81 98 THR A O 1
ATOM 728 N N . VAL A 1 99 ? 32.052 0.099 1.820 1.00 71.75 99 VAL A N 1
ATOM 729 C CA . VAL A 1 99 ? 30.952 1.060 1.685 1.00 71.75 99 VAL A CA 1
ATOM 730 C C . VAL A 1 99 ? 31.519 2.398 1.236 1.00 71.75 99 VAL A C 1
ATOM 732 O O . VAL A 1 99 ? 32.439 2.950 1.841 1.00 71.75 99 VAL A O 1
ATOM 735 N N . GLU A 1 100 ? 30.965 2.916 0.143 1.00 63.94 100 GLU A N 1
ATOM 736 C CA . GLU A 1 100 ? 31.278 4.245 -0.362 1.00 63.94 100 GLU A 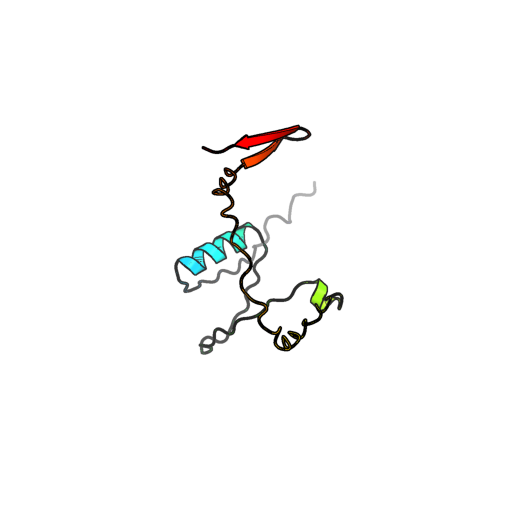CA 1
ATOM 737 C C . GLU A 1 100 ? 30.376 5.273 0.328 1.00 63.94 100 GLU A C 1
ATOM 739 O O . GLU A 1 100 ? 29.149 5.213 0.243 1.00 63.94 100 GLU A O 1
ATOM 744 N N . ILE A 1 101 ? 30.991 6.215 1.037 1.00 75.25 101 ILE A N 1
ATOM 745 C CA . ILE A 1 101 ? 30.300 7.281 1.759 1.00 75.25 101 ILE A CA 1
ATOM 746 C C . ILE A 1 101 ? 30.493 8.571 0.963 1.00 75.25 101 ILE A C 1
ATOM 748 O O . ILE A 1 101 ? 31.617 9.053 0.800 1.00 75.25 101 ILE A O 1
ATOM 752 N N . ILE A 1 102 ? 29.389 9.141 0.481 1.00 77.19 102 ILE A N 1
ATOM 753 C CA . ILE A 1 102 ? 29.373 10.403 -0.267 1.00 77.19 102 ILE A CA 1
ATOM 754 C C . ILE A 1 102 ? 28.785 11.493 0.635 1.00 77.19 102 ILE A C 1
ATOM 756 O O . ILE A 1 102 ? 27.634 11.403 1.062 1.00 77.19 102 ILE A O 1
ATOM 760 N N . ARG A 1 103 ? 29.576 12.529 0.936 1.00 62.66 103 ARG A N 1
ATOM 761 C CA . ARG A 1 103 ? 29.152 13.719 1.696 1.00 62.66 103 ARG A CA 1
ATOM 762 C C . ARG A 1 103 ? 29.350 14.963 0.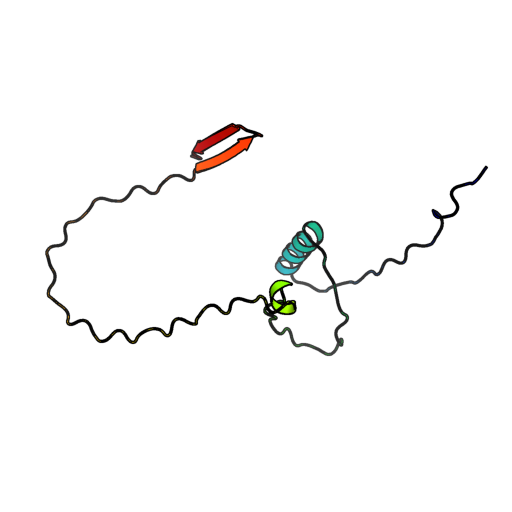834 1.00 62.66 103 ARG A C 1
ATOM 764 O O . ARG A 1 103 ? 30.447 15.516 0.785 1.00 62.66 103 ARG A O 1
ATOM 771 N N . GLY A 1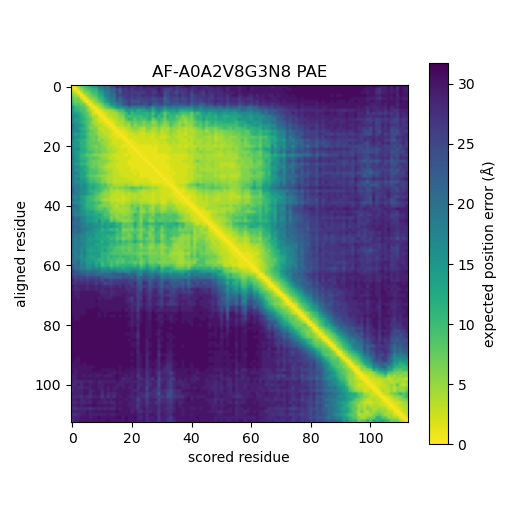 104 ? 28.285 15.400 0.162 1.00 76.81 104 GLY A N 1
ATOM 772 C CA . GLY A 1 104 ? 28.343 16.540 -0.757 1.00 76.81 104 GLY A CA 1
ATOM 773 C C . GLY A 1 104 ? 29.268 16.247 -1.940 1.00 76.81 104 GLY A C 1
ATOM 774 O O . GLY A 1 104 ? 29.045 15.285 -2.668 1.00 76.81 104 GLY A O 1
ATOM 775 N N . ASP A 1 105 ? 30.320 17.045 -2.109 1.00 78.94 105 ASP A N 1
ATOM 776 C CA . ASP A 1 105 ? 31.354 16.869 -3.141 1.00 78.94 105 ASP A CA 1
ATOM 777 C C . ASP A 1 105 ? 32.466 15.864 -2.765 1.00 78.94 105 ASP A C 1
ATOM 779 O O . ASP A 1 105 ? 33.355 15.591 -3.573 1.00 78.94 105 ASP A O 1
ATOM 783 N N . LYS A 1 106 ? 32.432 15.281 -1.557 1.00 56.22 106 LYS A N 1
ATOM 784 C CA . LYS A 1 106 ? 33.506 14.422 -1.030 1.00 56.22 106 LYS A CA 1
ATOM 785 C C . LYS A 1 106 ? 33.103 12.946 -1.020 1.00 56.22 106 LYS A C 1
ATOM 787 O O . LYS A 1 106 ? 32.094 12.587 -0.416 1.00 56.22 106 LYS A O 1
ATOM 792 N N . ARG A 1 107 ? 33.931 12.088 -1.634 1.00 70.19 107 ARG A N 1
ATOM 793 C CA . ARG A 1 107 ? 33.814 10.614 -1.616 1.00 70.19 107 ARG A CA 1
ATOM 794 C C . ARG A 1 107 ? 34.894 9.990 -0.728 1.00 70.19 107 ARG A C 1
ATOM 796 O O . ARG A 1 107 ? 36.068 10.339 -0.863 1.00 70.19 107 ARG A O 1
ATOM 803 N N . SER A 1 108 ? 34.518 9.068 0.153 1.00 65.62 108 SER A N 1
ATOM 804 C CA . SER A 1 108 ? 35.451 8.278 0.970 1.00 65.62 108 SER A CA 1
ATOM 805 C C . SER A 1 108 ? 35.009 6.817 1.029 1.00 65.62 108 SER A C 1
ATOM 807 O O . SER A 1 108 ? 33.831 6.551 1.258 1.00 65.62 108 SER A O 1
ATOM 809 N N . ALA A 1 109 ? 35.944 5.884 0.839 1.00 72.50 109 ALA A N 1
ATOM 810 C CA . ALA A 1 109 ? 35.691 4.447 0.913 1.00 72.50 109 ALA A CA 1
ATOM 811 C C . ALA A 1 109 ? 36.133 3.901 2.277 1.00 72.50 109 ALA A C 1
ATOM 813 O O . ALA A 1 109 ? 37.283 4.107 2.672 1.00 72.50 109 ALA A O 1
ATOM 814 N N . GLU A 1 110 ? 35.236 3.206 2.976 1.00 68.88 110 GLU A N 1
ATOM 815 C CA . GLU A 1 110 ? 35.527 2.557 4.256 1.00 68.88 110 GLU A CA 1
ATOM 816 C C . GLU A 1 110 ? 35.305 1.045 4.145 1.00 68.88 110 GLU A C 1
ATOM 818 O O . GLU A 1 110 ? 34.275 0.578 3.653 1.00 68.88 110 GLU A O 1
ATOM 823 N N . VAL A 1 111 ? 36.313 0.278 4.564 1.00 66.94 111 VAL A N 1
ATOM 824 C CA . VAL A 1 111 ? 36.285 -1.187 4.546 1.00 66.94 111 VAL A CA 1
ATOM 825 C C . VAL A 1 111 ? 35.667 -1.667 5.851 1.00 66.94 111 VAL A C 1
ATOM 827 O O . VAL A 1 111 ? 36.226 -1.425 6.921 1.00 66.94 111 VAL A O 1
ATOM 830 N N . ILE A 1 112 ? 34.532 -2.359 5.766 1.00 64.56 112 ILE A N 1
ATOM 831 C CA . ILE A 1 112 ? 33.876 -2.940 6.939 1.00 64.56 112 ILE A CA 1
ATOM 832 C C . ILE A 1 112 ? 34.619 -4.232 7.302 1.00 64.56 112 ILE A C 1
ATOM 834 O O . ILE A 1 112 ? 34.772 -5.117 6.455 1.00 64.56 112 ILE A O 1
ATOM 838 N N . ARG A 1 113 ? 35.105 -4.324 8.545 1.00 52.75 113 ARG A N 1
ATOM 839 C CA . ARG A 1 113 ? 35.707 -5.535 9.123 1.00 52.75 113 ARG A CA 1
ATOM 840 C C . ARG A 1 113 ? 34.693 -6.286 9.975 1.00 52.75 113 ARG A C 1
ATOM 842 O O . ARG A 1 113 ? 33.935 -5.611 10.701 1.00 52.75 113 ARG A O 1
#

Radius of gyration: 28.24 Å; Cα contacts (8 Å, |Δi|>4): 31; chains: 1; bounding box: 64×77×40 Å

Solvent-accessible surface area (backbone atoms only — not comparable to full-atom values): 8395 Å² total; per-residue (Å²): 141,84,76,88,74,76,81,79,66,85,80,89,77,89,84,84,88,81,91,73,54,72,75,53,48,54,54,49,52,51,47,55,72,80,47,86,79,82,89,77,92,71,63,88,84,62,85,77,80,79,88,70,94,73,86,53,74,47,56,78,70,69,64,58,78,76,73,77,79,74,73,79,70,79,77,73,80,76,76,85,73,79,89,71,86,82,78,85,76,76,88,78,78,78,81,69,62,63,50,78,47,74,59,88,97,45,77,48,81,46,75,58,128

Sequence (113 aa):
MEQDQDKNKPVQVTVVTLLVYPEQAERLALASNEGKIQLALRNPLDVSAPETPGVRPAMLLGMQKTAPVHASRPVAGARRTSPGPVTQDAPSVAPMPTVEIIRGDKRSAEVIR

Mean predicted aligned error: 19.52 Å

Secondary structure (DSSP, 8-state):
-----GGGSPP----------HHHHHHHHHHHHHS-----PPPTT-----------HHHHTT------------------PPPPP---PPP-PPPP-EEEEEETTEEEEEE--

Foldseek 3Di:
DDDDPPPPDDDDDDDDDDDDDPVVVVVVVVCVVPHDDDDDDDDPPDPDDDDDPDDDVCVVVVNDDDDPPPPPDPPPDDDDDDDDDDDDDDDDDDQADWDWDDDPPDIDIDGDD

pLDDT: mean 75.14, std 14.07, range [48.81, 96.94]